Protein AF-X8DVM2-F1 (afdb_monomer_lite)

Organism: NCBI:txid1299321

Foldseek 3Di:
DDDDDDDPVNVVVVVCVVVVPDDDDCVVPNDDPVVVVVVVVVVVVVVVVVVVVD

Radius of gyration: 17.23 Å; chains: 1; bounding box: 45×18×38 Å

pLDDT: mean 78.22, std 11.14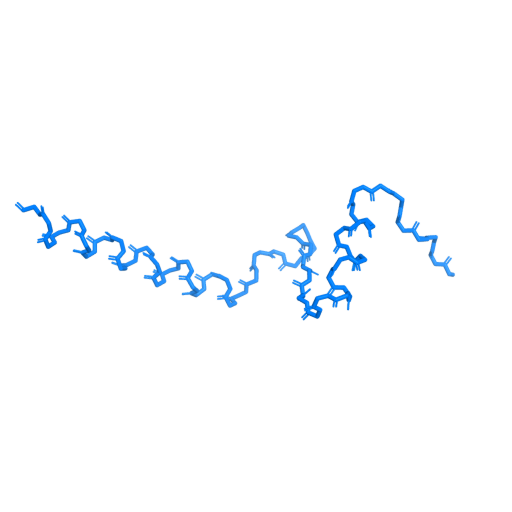, range [52.78, 94.12]

Secondary structure (DSSP, 8-state):
-PPPP-SHHHHHHHHHHHHTPPP--HHHH-S-HHHHHHHHHHHHHHHHHHHHT-

Sequence (54 aa):
MDPPPRGRVAGARRISERLQIPVYDVHRTGYPQRKRDYDARQRILKRRAMEEGA

Structure (mmCIF, N/CA/C/O backbone):
data_AF-X8DVM2-F1
#
_entry.id   AF-X8DVM2-F1
#
loop_
_atom_site.group_P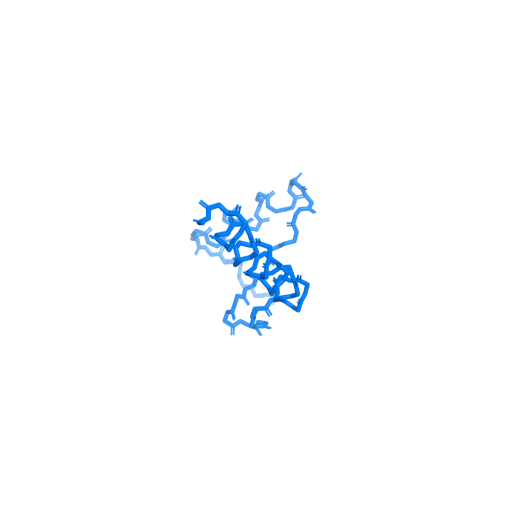DB
_atom_site.id
_atom_site.type_symbol
_atom_site.label_atom_id
_atom_site.label_alt_id
_atom_site.label_comp_id
_atom_site.label_asym_id
_atom_site.label_entity_id
_atom_site.label_seq_id
_atom_site.pdbx_PDB_ins_code
_atom_site.Cartn_x
_atom_site.Cartn_y
_atom_site.Cartn_z
_atom_site.occupancy
_atom_site.B_iso_or_equiv
_atom_site.auth_seq_id
_atom_site.auth_comp_id
_atom_site.auth_asym_id
_atom_site.auth_atom_id
_atom_site.pdbx_PDB_model_num
ATOM 1 N N . MET A 1 1 ? 23.538 1.013 -18.956 1.00 52.78 1 MET A N 1
ATOM 2 C CA . MET A 1 1 ? 22.099 0.948 -19.282 1.00 52.78 1 MET A CA 1
ATOM 3 C C . MET A 1 1 ? 21.617 -0.410 -18.805 1.00 52.78 1 MET A C 1
ATOM 5 O O . MET A 1 1 ? 22.009 -1.402 -19.405 1.00 52.78 1 MET A O 1
ATOM 9 N N . ASP A 1 2 ? 20.892 -0.473 -17.687 1.00 57.31 2 ASP A N 1
ATOM 10 C CA . ASP A 1 2 ? 20.377 -1.753 -17.187 1.00 57.31 2 ASP A CA 1
ATOM 11 C C . ASP A 1 2 ? 19.320 -2.312 -18.150 1.00 57.31 2 ASP A C 1
ATOM 13 O O . ASP A 1 2 ? 18.494 -1.544 -18.661 1.00 57.31 2 ASP A O 1
ATOM 17 N N . PRO A 1 3 ? 19.332 -3.626 -18.436 1.00 61.44 3 PRO A N 1
ATOM 18 C CA . PRO A 1 3 ? 18.348 -4.229 -19.319 1.00 61.44 3 PRO A CA 1
ATOM 19 C C . PRO A 1 3 ? 16.938 -4.097 -18.720 1.00 61.44 3 PRO A C 1
ATOM 21 O O . PRO A 1 3 ? 16.769 -4.217 -17.502 1.00 61.44 3 PRO A O 1
ATOM 24 N N . PRO A 1 4 ? 15.899 -3.874 -19.549 1.00 62.41 4 PRO A N 1
ATOM 25 C CA . PRO A 1 4 ? 14.541 -3.743 -19.046 1.00 62.41 4 PRO A CA 1
ATOM 26 C C . PRO A 1 4 ? 14.101 -5.052 -18.371 1.00 62.41 4 PRO A C 1
ATOM 28 O O . PRO A 1 4 ? 14.389 -6.139 -18.891 1.00 62.41 4 PRO A O 1
ATOM 31 N N . PRO A 1 5 ? 13.389 -4.979 -17.231 1.00 61.53 5 PRO A N 1
ATOM 32 C CA . PRO A 1 5 ? 12.904 -6.167 -16.544 1.00 61.53 5 PRO A CA 1
ATOM 33 C C . PRO A 1 5 ? 11.980 -6.955 -17.479 1.00 61.53 5 PRO A C 1
ATOM 35 O O . PRO A 1 5 ? 11.093 -6.384 -18.113 1.00 61.53 5 PRO A O 1
ATOM 38 N N . ARG A 1 6 ? 12.180 -8.272 -17.579 1.00 65.56 6 ARG A N 1
ATOM 39 C CA . ARG A 1 6 ? 11.320 -9.182 -18.354 1.00 65.56 6 ARG A CA 1
ATOM 40 C C . ARG A 1 6 ? 10.515 -10.053 -17.386 1.00 65.56 6 ARG A C 1
ATOM 42 O O . ARG A 1 6 ? 11.073 -10.572 -16.426 1.00 65.56 6 ARG A O 1
ATOM 49 N N . GLY A 1 7 ? 9.210 -10.204 -17.629 1.00 64.06 7 GLY A N 1
ATOM 50 C CA . GLY A 1 7 ? 8.285 -10.973 -16.777 1.00 64.06 7 GLY A CA 1
ATOM 51 C C . GLY A 1 7 ? 7.205 -10.116 -16.099 1.00 64.06 7 GLY A C 1
ATOM 52 O O . GLY A 1 7 ? 7.145 -8.912 -16.324 1.00 64.06 7 GLY A O 1
ATOM 53 N N . ARG A 1 8 ? 6.331 -10.729 -15.279 1.00 61.50 8 ARG A N 1
ATOM 54 C CA . ARG A 1 8 ? 5.087 -10.138 -14.708 1.00 61.50 8 ARG A CA 1
ATOM 55 C C . ARG A 1 8 ? 5.232 -8.714 -14.133 1.00 61.50 8 ARG A C 1
ATOM 57 O O . ARG A 1 8 ? 4.307 -7.914 -14.248 1.00 61.50 8 ARG A O 1
ATOM 64 N N . VAL A 1 9 ? 6.400 -8.377 -13.583 1.00 65.44 9 VAL A N 1
ATOM 65 C CA . VAL A 1 9 ? 6.744 -7.043 -13.050 1.00 65.44 9 VAL A CA 1
ATOM 66 C C . VAL A 1 9 ? 6.724 -5.952 -14.134 1.00 65.44 9 VAL A C 1
ATOM 68 O O . VAL A 1 9 ? 6.250 -4.843 -13.893 1.00 65.44 9 VAL A O 1
ATOM 71 N N . ALA A 1 10 ? 7.156 -6.272 -15.358 1.00 70.12 10 ALA A N 1
ATOM 72 C CA . ALA A 1 10 ? 7.098 -5.365 -16.505 1.00 70.12 10 ALA A CA 1
ATOM 73 C C . ALA A 1 10 ? 5.651 -5.032 -16.908 1.00 70.12 10 ALA A C 1
ATOM 75 O O . ALA A 1 10 ? 5.359 -3.909 -17.315 1.00 70.12 10 ALA A O 1
ATOM 76 N N . GLY A 1 11 ? 4.731 -5.990 -16.743 1.00 75.56 11 GLY A N 1
ATOM 77 C CA . GLY A 1 11 ? 3.302 -5.787 -16.984 1.00 75.56 11 GLY A CA 1
ATOM 78 C C . GLY A 1 11 ? 2.678 -4.820 -15.979 1.00 75.56 11 GLY A C 1
ATOM 79 O O . GLY A 1 11 ? 1.999 -3.876 -16.378 1.00 75.56 11 GLY A O 1
ATOM 80 N N . ALA A 1 12 ? 2.976 -4.998 -14.688 1.00 78.81 12 ALA A N 1
ATOM 81 C CA . ALA A 1 12 ? 2.493 -4.107 -13.633 1.00 78.81 12 ALA A CA 1
ATOM 82 C C . ALA A 1 12 ? 2.983 -2.663 -13.830 1.00 78.81 12 ALA A C 1
ATOM 84 O O . ALA A 1 12 ? 2.192 -1.725 -13.731 1.00 78.81 12 ALA A O 1
ATOM 85 N N . ARG A 1 13 ? 4.260 -2.480 -14.193 1.00 74.31 13 ARG A N 1
ATOM 86 C CA . ARG A 1 13 ? 4.831 -1.153 -14.470 1.00 74.31 13 ARG A CA 1
ATOM 87 C C . ARG A 1 13 ? 4.199 -0.484 -15.697 1.00 74.31 13 ARG A C 1
ATOM 89 O O . ARG A 1 13 ? 3.866 0.693 -15.649 1.00 74.31 13 ARG A O 1
ATOM 96 N N . ARG A 1 14 ? 3.936 -1.243 -16.764 1.00 80.25 14 ARG A N 1
ATOM 97 C CA . ARG A 1 14 ? 3.291 -0.720 -17.981 1.00 80.25 14 ARG A CA 1
ATOM 98 C C . ARG A 1 14 ? 1.834 -0.294 -17.758 1.00 80.25 14 ARG A C 1
ATOM 100 O O . ARG A 1 14 ? 1.366 0.660 -18.373 1.00 80.25 14 ARG A O 1
ATOM 107 N N . ILE A 1 15 ? 1.102 -1.007 -16.902 1.00 82.31 15 ILE A N 1
ATOM 108 C CA . ILE A 1 15 ? -0.279 -0.656 -16.532 1.00 82.31 15 ILE A CA 1
ATOM 109 C C . ILE A 1 15 ? -0.290 0.564 -15.602 1.00 82.31 15 ILE A C 1
ATOM 111 O O . ILE A 1 15 ? -1.097 1.470 -15.786 1.00 82.31 15 ILE A O 1
ATOM 115 N N . SER A 1 16 ? 0.644 0.615 -14.654 1.00 81.31 16 SER A N 1
ATOM 116 C CA . SER A 1 16 ? 0.875 1.751 -13.756 1.00 81.31 16 SER A CA 1
ATOM 117 C C . SER A 1 16 ? 1.104 3.061 -14.503 1.00 81.31 16 SER A C 1
ATOM 119 O O . SER A 1 16 ? 0.437 4.047 -14.206 1.00 81.31 16 SER A O 1
ATOM 121 N N . GLU A 1 17 ? 1.971 3.052 -15.518 1.00 79.94 17 GLU A N 1
ATOM 122 C CA . GLU A 1 17 ? 2.244 4.222 -16.362 1.00 79.94 17 GLU A CA 1
ATOM 123 C C . GLU A 1 17 ? 0.991 4.701 -17.109 1.00 79.94 17 GLU A C 1
ATOM 125 O O . GLU A 1 17 ? 0.745 5.902 -17.192 1.00 79.94 17 GLU A O 1
ATOM 130 N N . ARG A 1 18 ? 0.155 3.774 -17.595 1.00 85.88 18 ARG A N 1
ATOM 131 C CA . ARG A 1 18 ? -1.108 4.106 -18.276 1.00 85.88 18 ARG A CA 1
ATOM 132 C C . ARG A 1 18 ? -2.183 4.660 -17.348 1.00 85.88 18 ARG A C 1
ATOM 134 O O . ARG A 1 18 ? -2.942 5.524 -17.765 1.00 85.88 18 ARG A O 1
ATOM 141 N N . LEU A 1 19 ? -2.277 4.137 -16.130 1.00 87.69 19 LEU A N 1
ATOM 142 C CA . LEU A 1 19 ? -3.313 4.519 -15.168 1.00 87.69 19 LEU A CA 1
ATOM 143 C C . LEU A 1 19 ? -2.856 5.628 -14.210 1.00 87.69 19 LEU A C 1
ATOM 145 O O . LEU A 1 19 ? -3.635 6.057 -13.366 1.00 87.69 19 LEU A O 1
ATOM 149 N N . GLN A 1 20 ? -1.597 6.065 -14.311 1.00 81.50 20 GLN A N 1
ATOM 150 C CA . GLN A 1 20 ? -0.934 6.968 -13.364 1.00 81.50 20 GLN A CA 1
ATOM 151 C C . GLN A 1 20 ? -1.031 6.507 -11.899 1.00 81.50 20 GLN A C 1
ATOM 153 O O . GLN A 1 20 ? -1.007 7.308 -10.965 1.00 81.50 20 GLN A O 1
ATOM 158 N N . ILE A 1 21 ? -1.120 5.193 -11.685 1.00 81.56 21 ILE A N 1
ATOM 159 C CA . ILE A 1 21 ? -1.184 4.596 -10.350 1.00 81.56 21 ILE A CA 1
ATOM 160 C C . ILE A 1 21 ? 0.234 4.203 -9.953 1.00 81.56 21 ILE A C 1
ATOM 162 O O . ILE A 1 21 ? 0.831 3.389 -10.653 1.00 81.56 21 ILE A O 1
ATOM 166 N N . PRO A 1 22 ? 0.792 4.703 -8.845 1.00 75.00 22 PRO A N 1
ATOM 167 C CA . PRO A 1 22 ? 2.152 4.362 -8.451 1.00 75.00 22 PRO A CA 1
ATOM 168 C C . PRO A 1 22 ? 2.277 2.881 -8.051 1.00 75.00 22 PRO A C 1
ATOM 170 O O . PRO A 1 22 ? 1.543 2.392 -7.192 1.00 75.00 22 PRO A O 1
ATOM 173 N N . VAL A 1 23 ? 3.236 2.173 -8.659 1.00 77.38 23 VA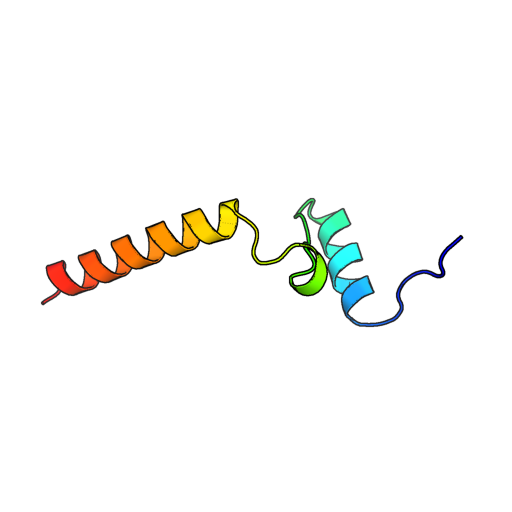L A N 1
ATOM 174 C CA . VAL A 1 23 ? 3.625 0.803 -8.287 1.00 77.38 23 VAL A CA 1
ATOM 175 C C . VAL A 1 23 ? 4.902 0.850 -7.458 1.00 77.38 23 VAL A C 1
ATOM 177 O O . VAL A 1 23 ? 5.939 1.319 -7.922 1.00 77.38 23 VAL A O 1
ATOM 180 N N . TYR A 1 24 ? 4.821 0.341 -6.232 1.00 75.94 24 TYR A N 1
ATOM 181 C CA . TYR A 1 24 ? 5.952 0.212 -5.317 1.00 75.94 24 TYR A CA 1
ATOM 182 C C . TYR A 1 24 ? 6.345 -1.258 -5.194 1.00 75.94 24 TYR A C 1
ATOM 184 O O . TYR A 1 24 ? 5.482 -2.124 -5.053 1.00 75.94 24 TYR A O 1
ATOM 192 N N . ASP A 1 25 ? 7.645 -1.536 -5.233 1.00 73.38 25 ASP A N 1
ATOM 193 C CA . ASP A 1 25 ? 8.166 -2.867 -4.944 1.00 73.38 25 ASP A CA 1
ATOM 194 C C . ASP A 1 25 ? 8.315 -3.027 -3.428 1.00 73.38 25 ASP A C 1
ATOM 196 O O . ASP A 1 25 ? 9.137 -2.363 -2.792 1.00 73.38 25 ASP A O 1
ATOM 200 N N . VAL A 1 26 ? 7.511 -3.918 -2.853 1.00 69.62 26 VAL A N 1
ATOM 201 C CA . VAL A 1 26 ? 7.458 -4.164 -1.408 1.00 69.62 26 VAL A CA 1
ATOM 202 C C . VAL A 1 26 ? 8.798 -4.671 -0.869 1.00 69.62 26 VAL A C 1
ATOM 204 O O . VAL A 1 26 ? 9.136 -4.373 0.275 1.00 69.62 26 VAL A O 1
ATOM 207 N N . HIS A 1 27 ? 9.589 -5.372 -1.689 1.00 66.31 27 HIS A N 1
ATOM 208 C CA . HIS A 1 27 ? 10.928 -5.826 -1.311 1.00 66.31 27 HIS A CA 1
ATOM 209 C C . HIS A 1 27 ? 11.946 -4.681 -1.280 1.00 66.31 27 HIS A C 1
ATOM 211 O O . HIS A 1 27 ? 12.931 -4.759 -0.553 1.00 66.31 27 HIS A O 1
ATOM 217 N N . ARG A 1 28 ? 11.706 -3.606 -2.042 1.00 68.44 28 ARG A N 1
ATOM 218 C CA . ARG A 1 28 ? 12.618 -2.461 -2.156 1.00 68.44 28 ARG A CA 1
ATOM 219 C C . ARG A 1 28 ? 12.279 -1.322 -1.200 1.00 68.44 28 ARG A C 1
ATOM 221 O O . ARG A 1 28 ? 13.183 -0.704 -0.653 1.00 68.44 28 ARG A O 1
ATOM 228 N N . THR A 1 29 ? 10.998 -1.001 -1.033 1.00 72.25 29 THR A N 1
ATOM 229 C CA . THR A 1 29 ? 10.552 0.169 -0.253 1.00 72.25 29 THR A CA 1
ATOM 230 C C . THR A 1 29 ? 9.878 -0.201 1.064 1.00 72.25 29 THR A C 1
ATOM 232 O O . THR A 1 29 ? 9.541 0.684 1.849 1.00 72.25 29 THR A O 1
ATOM 235 N N . GLY A 1 30 ? 9.629 -1.492 1.302 1.00 74.62 30 GLY A N 1
ATOM 236 C CA . GLY A 1 30 ? 8.687 -1.930 2.325 1.00 74.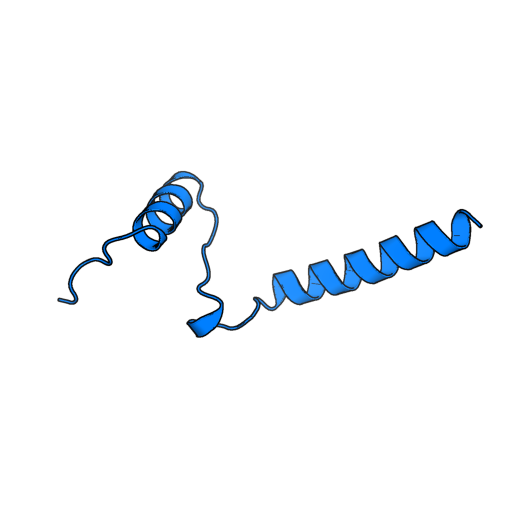62 30 GLY A CA 1
ATOM 237 C C . GLY A 1 30 ? 7.249 -1.518 1.989 1.00 74.62 30 GLY A C 1
ATOM 238 O O . GLY A 1 30 ? 6.951 -1.016 0.900 1.00 74.62 30 GLY A O 1
ATOM 239 N N . TYR A 1 31 ? 6.334 -1.734 2.938 1.00 75.88 31 TYR A N 1
ATOM 240 C CA . TYR A 1 31 ? 4.936 -1.323 2.794 1.00 75.88 31 TYR A CA 1
ATOM 241 C C . TYR A 1 31 ? 4.825 0.214 2.840 1.00 75.88 31 TYR A C 1
ATOM 243 O O . TYR A 1 31 ? 5.249 0.799 3.841 1.00 75.88 31 TYR A O 1
ATOM 251 N N . PRO A 1 32 ? 4.259 0.880 1.813 1.00 85.44 32 PRO A N 1
ATOM 252 C CA . PRO A 1 32 ? 4.191 2.339 1.763 1.00 85.44 32 PRO A CA 1
ATOM 253 C C . PRO A 1 32 ? 3.512 2.938 3.000 1.00 85.44 32 PRO A C 1
ATOM 255 O O . PRO A 1 32 ? 2.455 2.459 3.416 1.00 85.44 32 PRO A O 1
ATOM 258 N N . GLN A 1 33 ? 4.064 4.027 3.549 1.00 81.12 33 GLN A N 1
ATOM 259 C CA . GLN A 1 33 ? 3.532 4.658 4.768 1.00 81.12 33 GLN A CA 1
ATOM 260 C C . GLN A 1 33 ? 2.048 5.033 4.631 1.00 81.12 33 GLN A C 1
ATOM 262 O O . GLN A 1 33 ? 1.239 4.660 5.471 1.00 81.12 33 GLN A O 1
ATOM 267 N N . ARG A 1 34 ? 1.651 5.636 3.501 1.00 82.31 34 ARG A N 1
ATOM 268 C CA . ARG A 1 34 ? 0.241 5.966 3.213 1.00 82.31 34 ARG A CA 1
ATOM 269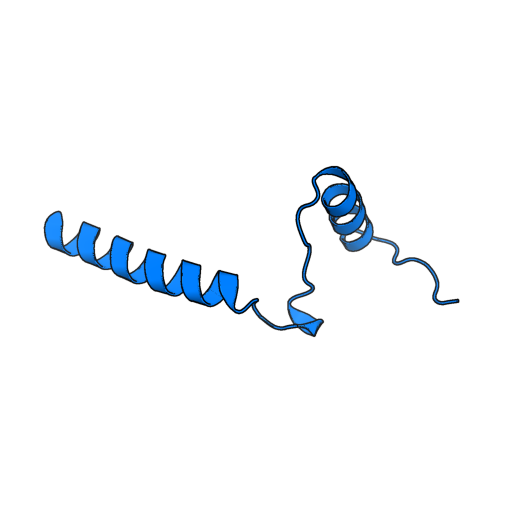 C C . ARG A 1 34 ? -0.685 4.748 3.279 1.00 82.31 34 ARG A C 1
ATOM 271 O O . ARG A 1 34 ? -1.829 4.858 3.715 1.00 82.31 34 ARG A O 1
ATOM 278 N N . LYS A 1 35 ? -0.202 3.587 2.825 1.00 86.06 35 LYS A N 1
ATOM 279 C CA . LYS A 1 35 ? -0.964 2.338 2.852 1.00 86.06 35 LYS A CA 1
ATOM 280 C C . LYS A 1 35 ? -1.047 1.784 4.276 1.00 86.06 35 LYS A C 1
ATOM 282 O O . LYS A 1 35 ? -2.132 1.384 4.682 1.00 86.06 35 LYS A O 1
ATOM 287 N N . ARG A 1 36 ? 0.039 1.870 5.056 1.00 84.38 36 ARG A N 1
ATOM 288 C CA . ARG A 1 36 ? 0.022 1.551 6.496 1.00 84.38 36 ARG A CA 1
ATOM 289 C C . ARG A 1 36 ? -1.027 2.374 7.246 1.00 84.38 36 ARG A C 1
ATOM 291 O O . ARG A 1 36 ? -1.833 1.802 7.973 1.00 84.38 36 ARG A O 1
ATOM 298 N N . ASP A 1 37 ? -1.071 3.685 7.017 1.00 89.25 37 ASP A N 1
ATOM 299 C CA . ASP A 1 37 ? -2.019 4.582 7.691 1.00 89.25 37 ASP A CA 1
ATOM 300 C C . ASP A 1 37 ? -3.473 4.300 7.281 1.00 89.25 37 ASP A C 1
ATOM 302 O O . ASP A 1 37 ? -4.405 4.427 8.079 1.00 89.25 37 ASP A O 1
ATOM 306 N N . TYR A 1 38 ? -3.698 3.916 6.022 1.00 88.50 38 TYR A N 1
ATOM 307 C CA . TYR A 1 38 ? -5.012 3.477 5.557 1.00 88.50 38 TYR A CA 1
ATOM 308 C C . TYR A 1 38 ? -5.435 2.168 6.230 1.00 88.50 38 TYR A C 1
ATOM 310 O O . TYR A 1 38 ? -6.536 2.101 6.770 1.00 88.50 38 TYR A O 1
ATOM 318 N N . ASP A 1 39 ? -4.567 1.158 6.253 1.00 89.75 39 ASP A N 1
ATOM 319 C CA . ASP A 1 39 ? -4.893 -0.144 6.837 1.00 89.75 39 ASP A CA 1
ATOM 320 C C . ASP A 1 39 ? -5.124 -0.042 8.352 1.00 89.75 39 ASP A C 1
ATOM 322 O O . ASP A 1 39 ? -6.049 -0.663 8.877 1.00 89.75 39 ASP A O 1
ATOM 326 N N . ALA A 1 40 ? -4.362 0.808 9.052 1.00 92.81 40 ALA A N 1
ATOM 327 C CA . ALA A 1 40 ? -4.598 1.122 10.460 1.00 92.81 40 ALA A CA 1
ATOM 328 C C . ALA A 1 40 ? -6.002 1.709 10.683 1.00 92.81 40 ALA A C 1
ATOM 330 O O . ALA A 1 40 ? -6.735 1.251 11.564 1.00 92.81 40 ALA A O 1
ATOM 331 N N . ARG A 1 41 ? -6.418 2.665 9.840 1.00 92.31 41 ARG A N 1
ATOM 332 C CA . ARG A 1 41 ? -7.773 3.238 9.885 1.00 92.31 41 ARG A CA 1
ATOM 333 C C . ARG A 1 41 ? -8.845 2.194 9.584 1.00 92.31 41 ARG A C 1
ATOM 335 O O . ARG A 1 41 ? -9.800 2.082 10.346 1.00 92.31 41 ARG A O 1
ATOM 342 N N . GLN A 1 42 ? -8.676 1.398 8.528 1.00 93.94 42 GLN A N 1
ATOM 343 C CA . GLN A 1 42 ? -9.632 0.346 8.163 1.00 93.94 42 GLN A CA 1
ATOM 344 C C . GLN A 1 42 ? -9.802 -0.687 9.276 1.00 93.94 42 GLN A C 1
ATOM 346 O O . GLN A 1 42 ? -10.919 -1.112 9.555 1.00 93.94 42 GLN A O 1
ATOM 351 N N . ARG A 1 43 ? -8.716 -1.058 9.959 1.00 92.69 43 ARG A N 1
ATOM 352 C CA . ARG A 1 43 ? -8.771 -1.991 11.088 1.00 92.69 43 ARG A CA 1
ATOM 353 C C . ARG A 1 43 ? -9.603 -1.442 12.246 1.00 92.69 43 ARG A C 1
ATOM 355 O O . ARG A 1 43 ? -10.389 -2.186 12.825 1.00 92.69 43 ARG A O 1
ATOM 362 N N . ILE A 1 44 ? -9.456 -0.154 12.565 1.00 92.69 44 ILE A N 1
ATOM 363 C CA . ILE A 1 44 ? -10.251 0.512 13.608 1.00 92.69 44 ILE A CA 1
ATOM 364 C C . ILE A 1 44 ? -11.726 0.564 13.206 1.00 92.69 44 ILE A C 1
ATOM 366 O O . ILE A 1 44 ? -12.574 0.205 14.017 1.00 92.69 44 ILE A O 1
ATOM 370 N N . LEU A 1 45 ? -12.026 0.962 11.965 1.00 94.12 45 LEU A N 1
ATOM 371 C CA . LEU A 1 45 ? -13.398 1.016 11.451 1.00 94.12 45 LEU A CA 1
ATOM 372 C C . LEU A 1 45 ? -14.062 -0.362 11.478 1.00 94.12 45 LEU A C 1
ATOM 374 O O . LEU A 1 45 ? -15.176 -0.494 11.969 1.00 94.12 45 LEU A O 1
ATOM 378 N N . LYS A 1 46 ? -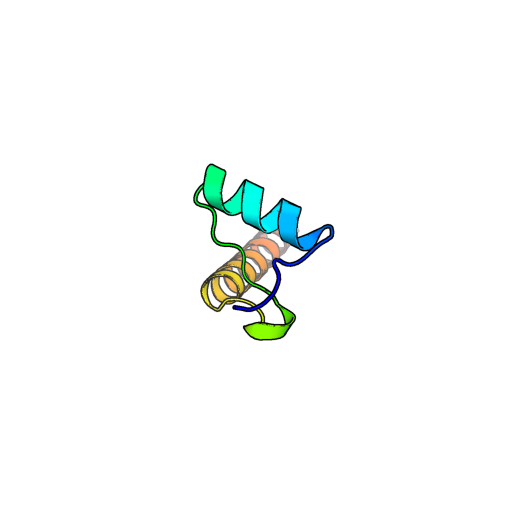13.351 -1.402 11.025 1.00 92.88 46 LYS A N 1
ATOM 379 C CA . LYS A 1 46 ? -13.850 -2.779 11.045 1.00 92.88 46 LYS A CA 1
ATOM 380 C C . LYS A 1 46 ? -14.119 -3.268 12.466 1.00 92.88 46 LYS A C 1
ATOM 382 O O . LYS A 1 46 ? -15.119 -3.935 12.689 1.00 92.88 46 LYS A O 1
ATOM 387 N N . ARG A 1 47 ? -13.245 -2.939 13.424 1.00 92.25 47 ARG A N 1
ATOM 388 C CA . ARG A 1 47 ? -13.459 -3.283 14.836 1.00 92.25 47 ARG A CA 1
ATOM 389 C C . ARG A 1 47 ? -14.710 -2.603 15.395 1.00 92.25 47 ARG A C 1
ATOM 391 O O . ARG A 1 47 ? -15.526 -3.284 15.992 1.00 92.25 47 ARG A O 1
ATOM 398 N N . ARG A 1 48 ? -14.888 -1.304 15.142 1.00 90.12 48 ARG A N 1
ATOM 399 C CA . ARG A 1 48 ? -16.077 -0.560 15.590 1.00 90.12 48 ARG A CA 1
ATOM 400 C C . ARG A 1 48 ? -17.365 -1.108 14.984 1.00 90.12 48 ARG A C 1
ATOM 402 O O . ARG A 1 48 ? -18.309 -1.349 15.713 1.00 90.12 48 ARG A O 1
ATOM 409 N N . ALA A 1 49 ? -17.367 -1.406 13.686 1.00 90.31 49 ALA A N 1
ATOM 410 C CA . ALA A 1 49 ? -18.525 -2.006 13.023 1.00 90.31 49 ALA A CA 1
ATOM 411 C C . ALA A 1 49 ? -18.906 -3.384 13.602 1.00 90.31 49 ALA A C 1
ATOM 413 O O . ALA A 1 49 ? -20.075 -3.750 13.589 1.00 90.31 49 ALA A O 1
ATOM 414 N N . MET A 1 50 ? -17.930 -4.150 14.104 1.00 88.56 50 MET A N 1
ATOM 415 C CA . MET A 1 50 ? -18.184 -5.425 14.788 1.00 88.56 50 MET A CA 1
ATOM 416 C C . MET A 1 50 ? -18.736 -5.226 16.207 1.00 88.56 50 MET A C 1
ATOM 418 O O . MET A 1 50 ? -19.537 -6.036 16.649 1.00 88.56 50 MET A O 1
ATOM 422 N N . GLU A 1 51 ? -18.302 -4.178 16.915 1.00 82.56 51 GLU A N 1
ATOM 423 C CA . GLU A 1 51 ? -18.779 -3.828 18.264 1.00 82.56 51 GLU A CA 1
ATOM 424 C C . GLU A 1 51 ? -20.180 -3.190 18.238 1.00 82.56 51 GLU A C 1
ATOM 426 O O . GLU A 1 51 ? -20.969 -3.430 19.138 1.00 82.56 51 GLU A O 1
ATOM 431 N N . GLU A 1 52 ? -20.507 -2.407 17.206 1.00 76.88 52 GLU A N 1
ATOM 432 C CA . GLU A 1 52 ? -21.830 -1.786 17.017 1.00 76.88 52 GLU A CA 1
ATOM 433 C C . GLU A 1 52 ? -22.885 -2.767 16.473 1.00 76.88 52 GLU A C 1
ATOM 435 O O . GLU A 1 52 ? -24.081 -2.492 16.544 1.00 76.88 52 GLU A O 1
ATOM 440 N N . GLY A 1 53 ? -22.450 -3.891 15.896 1.00 70.19 53 GLY A N 1
ATOM 441 C CA . GLY A 1 53 ? -23.318 -4.927 15.330 1.00 70.19 53 GLY A CA 1
ATOM 442 C C . GLY A 1 53 ? -23.560 -6.143 16.234 1.00 70.19 53 GLY A C 1
ATOM 443 O O . GLY A 1 53 ? -24.188 -7.094 15.764 1.00 70.19 53 GLY A O 1
ATOM 444 N N . ALA A 1 54 ? -23.041 -6.141 17.467 1.00 54.72 54 ALA A N 1
ATOM 445 C CA . ALA A 1 54 ? -23.201 -7.192 18.481 1.00 54.72 54 ALA A CA 1
ATOM 446 C C . ALA A 1 54 ? -24.100 -6.712 19.628 1.00 54.72 54 ALA A C 1
ATOM 448 O O . ALA A 1 54 ? -24.869 -7.553 20.145 1.00 54.72 54 ALA A O 1
#